Protein AF-A0A0W0UNZ3-F1 (afdb_monomer_lite)

pLDDT: mean 83.59, std 15.63, range [37.09, 97.94]

Sequence (157 aa):
MKTNEESTTSKSKGKTNWDRVKKMTNEEIEKAANSDPDAPLYSKEKLRSMGFKRVNPVQEVDVKFIRGRLKMTQEEFARSFGFKKRTLEGWEQHRREPTGAAKLFLKVIEINPRAVSQALEELHGSNDTLTNQIKKIDSLQKELELNASRSESQRKD

InterPro domains:
  IPR001387 Cro/C1-type, helix-turn-helix domain [PS50943] (63-116)
  IPR001387 Cro/C1-type, helix-turn-helix domain [cd00093] (63-113)
  IPR010982 Lambda repressor-like, DNA-binding domain superfamily [G3DSA:1.10.260.40] (62-126)
  IPR010982 Lambda repressor-like, DNA-binding domain superfamily [SSF47413] (63-106)

Radius of gyration: 33.01 Å; chains: 1; bounding box: 66×73×98 Å

Foldseek 3Di:
DDDDDDDDDDDDDPPDDVVVVVPDDPVNVVVVQCPDPVRHDDDPVVCVVVVNDDDPPPPQLQLVVLCVVVVDDLVRVCVQQVHDSVVSVCSNVVVDGDDPVRSVSSVVCSVPVPVNSVVVVVVVVVVVVVVVVVVVVVVVVVVVVVVVVVVVVVVVD

Structure (mmCIF, N/CA/C/O backbone):
data_AF-A0A0W0UNZ3-F1
#
_entry.id   AF-A0A0W0UNZ3-F1
#
loop_
_atom_site.group_PDB
_atom_site.id
_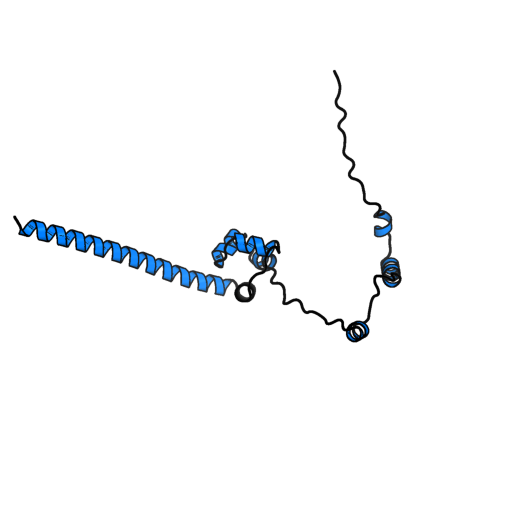atom_site.type_symbol
_atom_site.label_atom_id
_atom_site.label_alt_id
_atom_site.label_comp_id
_atom_site.label_asym_id
_atom_site.label_entity_id
_atom_site.label_seq_id
_atom_site.pdbx_PDB_ins_code
_atom_site.Cartn_x
_atom_site.Cartn_y
_atom_site.Cartn_z
_atom_site.occupancy
_atom_site.B_iso_or_equiv
_atom_site.auth_seq_id
_atom_site.auth_comp_id
_atom_site.auth_asym_id
_atom_site.auth_atom_id
_atom_site.pdbx_PDB_model_num
ATOM 1 N N . MET A 1 1 ? 5.956 59.228 -21.143 1.00 41.09 1 MET A N 1
ATOM 2 C CA . MET A 1 1 ? 5.336 57.912 -21.404 1.00 41.09 1 MET A CA 1
ATOM 3 C C . MET A 1 1 ? 6.415 56.983 -21.930 1.00 41.09 1 MET A C 1
ATOM 5 O O . MET A 1 1 ? 6.877 57.189 -23.040 1.00 41.09 1 MET A O 1
ATOM 9 N N . LYS A 1 2 ? 6.903 56.059 -21.097 1.00 37.09 2 LYS A N 1
ATOM 10 C CA . LYS A 1 2 ? 7.843 55.008 -21.506 1.00 37.09 2 LYS A CA 1
ATOM 11 C C . LYS A 1 2 ? 7.021 53.737 -21.695 1.00 37.09 2 LYS A C 1
ATOM 13 O O . LYS A 1 2 ? 6.362 53.308 -20.753 1.00 37.09 2 LYS A O 1
ATOM 18 N N . THR A 1 3 ? 6.994 53.210 -22.910 1.00 38.97 3 THR A N 1
ATOM 19 C CA . THR A 1 3 ? 6.370 51.929 -23.243 1.00 38.97 3 THR A CA 1
ATOM 20 C C . THR A 1 3 ? 7.325 50.806 -22.851 1.00 38.97 3 THR A C 1
ATOM 22 O O . THR A 1 3 ? 8.481 50.808 -23.267 1.00 38.97 3 THR A O 1
ATOM 25 N N . ASN A 1 4 ? 6.847 49.892 -22.004 1.00 37.56 4 ASN A N 1
ATOM 26 C CA . ASN A 1 4 ? 7.550 48.673 -21.614 1.00 37.56 4 ASN A CA 1
ATOM 27 C C . ASN A 1 4 ? 7.617 47.718 -22.811 1.00 37.56 4 ASN A C 1
ATOM 29 O O . ASN A 1 4 ? 6.578 47.281 -23.301 1.00 37.56 4 ASN A O 1
ATOM 33 N N . GLU A 1 5 ? 8.828 47.377 -23.242 1.00 44.16 5 GLU A N 1
ATOM 34 C CA . GLU A 1 5 ? 9.080 46.216 -24.092 1.00 44.16 5 GLU A CA 1
ATOM 35 C C . GLU A 1 5 ? 9.085 44.957 -23.216 1.00 44.16 5 GLU A C 1
ATOM 37 O O . GLU A 1 5 ? 9.874 44.823 -22.277 1.00 44.16 5 GLU A O 1
ATOM 42 N N . GLU A 1 6 ? 8.159 44.047 -23.505 1.00 42.97 6 GLU A N 1
ATOM 43 C CA . GLU A 1 6 ? 8.073 42.726 -22.896 1.00 42.97 6 GLU A CA 1
ATOM 44 C C . GLU A 1 6 ? 9.274 41.876 -23.329 1.00 42.97 6 GLU A C 1
ATOM 46 O O . GLU A 1 6 ? 9.425 41.485 -24.487 1.00 42.97 6 GLU A O 1
ATOM 51 N N . SER A 1 7 ? 10.144 41.569 -22.373 1.00 37.28 7 SER A N 1
ATOM 52 C CA . SER A 1 7 ? 11.261 40.653 -22.546 1.00 37.28 7 SER A CA 1
ATOM 53 C C . SER A 1 7 ? 10.760 39.206 -22.602 1.00 37.28 7 SER A C 1
ATOM 55 O O . SER A 1 7 ? 10.610 38.522 -21.589 1.00 37.28 7 SER A O 1
ATOM 57 N N . THR A 1 8 ? 10.521 38.689 -23.808 1.00 37.50 8 THR A N 1
ATOM 58 C CA . THR A 1 8 ? 10.286 37.254 -24.005 1.00 37.50 8 THR A CA 1
ATOM 59 C C . THR A 1 8 ? 11.589 36.488 -23.771 1.00 37.50 8 THR A C 1
ATOM 61 O O . THR A 1 8 ? 12.522 36.526 -24.577 1.00 37.50 8 THR A O 1
ATOM 64 N N . THR A 1 9 ? 11.665 35.779 -22.650 1.00 38.12 9 THR A N 1
ATOM 65 C CA . THR A 1 9 ? 12.778 34.902 -22.284 1.00 38.12 9 THR A CA 1
ATOM 66 C C . THR A 1 9 ? 12.826 33.679 -23.210 1.00 38.12 9 THR A C 1
ATOM 68 O O . THR A 1 9 ? 12.092 32.706 -23.040 1.00 38.12 9 THR A O 1
ATOM 71 N N . SER A 1 10 ? 13.703 33.698 -24.221 1.00 42.59 10 SER A N 1
ATOM 72 C CA . SER A 1 10 ? 13.956 32.508 -25.044 1.00 42.59 10 SER A CA 1
ATOM 73 C C . SER A 1 10 ? 14.801 31.497 -24.254 1.00 42.59 10 SER A C 1
ATOM 75 O O . SER A 1 10 ? 15.964 31.722 -23.919 1.00 42.59 10 SER A O 1
ATOM 77 N N . LYS A 1 11 ? 14.169 30.383 -23.881 1.00 49.88 11 LYS A N 1
ATOM 78 C CA . LYS A 1 11 ? 14.778 29.252 -23.172 1.00 49.88 11 LYS A CA 1
ATOM 79 C C . LYS A 1 11 ? 15.828 28.606 -24.083 1.00 49.88 11 LYS A C 1
ATOM 81 O O . LYS A 1 11 ? 15.496 28.170 -25.185 1.00 49.88 11 LYS A O 1
ATOM 86 N N . SER A 1 12 ? 17.086 28.552 -23.647 1.00 48.78 12 SER A N 1
ATOM 87 C CA . SER A 1 12 ? 18.192 27.993 -24.430 1.00 48.78 12 SER A CA 1
ATOM 88 C C . SER A 1 12 ? 17.911 26.536 -24.823 1.00 48.78 12 SER A C 1
ATOM 90 O O . SER A 1 12 ? 17.807 25.641 -23.984 1.00 48.78 12 SER A O 1
ATOM 92 N N . LYS A 1 13 ? 17.771 26.276 -26.129 1.00 56.78 13 LYS A N 1
ATOM 93 C CA . LYS A 1 13 ? 17.819 24.912 -26.667 1.00 56.78 13 LYS A CA 1
ATOM 94 C C . LYS A 1 13 ? 19.226 24.375 -26.399 1.00 56.78 13 LYS A C 1
ATOM 96 O O . LYS A 1 13 ? 20.207 24.991 -26.810 1.00 56.78 13 LYS A O 1
ATOM 101 N N . GLY A 1 14 ? 19.330 23.251 -25.689 1.00 67.31 14 GLY A N 1
ATOM 102 C CA . GLY A 1 14 ? 20.597 22.532 -25.545 1.00 67.31 14 GLY A CA 1
ATOM 103 C C . GLY A 1 14 ? 21.229 22.265 -26.916 1.00 67.31 14 GLY A C 1
ATOM 104 O O . GLY A 1 14 ? 20.521 22.201 -27.919 1.00 67.31 14 GLY A O 1
ATOM 105 N N . LYS A 1 15 ? 22.556 22.100 -26.958 1.00 71.88 15 LYS A N 1
ATOM 106 C CA . LYS A 1 15 ? 23.391 21.958 -28.174 1.00 71.88 15 LYS A CA 1
ATOM 107 C C . LYS A 1 15 ? 23.016 20.780 -29.104 1.00 71.88 15 LYS A C 1
ATOM 109 O O . LYS A 1 15 ? 23.700 20.539 -30.094 1.00 71.88 15 LYS A O 1
ATOM 114 N N . THR A 1 16 ? 21.958 20.035 -28.799 1.00 77.00 16 THR A N 1
ATOM 115 C CA . THR A 1 16 ? 21.516 18.848 -29.531 1.00 77.00 16 THR A CA 1
ATOM 116 C C . THR A 1 16 ? 20.583 19.227 -30.679 1.00 77.00 16 THR A C 1
ATOM 118 O O . THR A 1 16 ? 19.503 19.784 -30.474 1.00 77.00 16 THR A O 1
ATOM 121 N N . ASN A 1 17 ? 20.980 18.883 -31.904 1.00 83.06 17 ASN A N 1
ATOM 122 C CA . ASN A 1 17 ? 20.165 19.082 -33.099 1.00 83.06 17 ASN A CA 1
ATOM 123 C C . ASN A 1 17 ? 19.091 17.983 -33.221 1.00 83.06 17 ASN A C 1
ATOM 125 O O . ASN A 1 17 ? 19.343 16.904 -33.758 1.00 83.06 17 ASN A O 1
ATOM 129 N N . TRP A 1 18 ? 17.886 18.269 -32.723 1.00 80.00 18 TRP A N 1
ATOM 130 C CA . TRP A 1 18 ? 16.759 17.328 -32.700 1.00 80.00 18 TRP A CA 1
ATOM 131 C C . TRP A 1 18 ? 16.161 17.011 -34.079 1.00 80.00 18 TRP A C 1
ATOM 133 O O . TRP A 1 18 ? 15.633 15.916 -34.265 1.00 80.00 18 TRP A O 1
ATOM 143 N N . ASP A 1 19 ? 16.259 17.918 -35.053 1.00 82.06 19 ASP A N 1
ATOM 144 C CA . ASP A 1 19 ? 15.718 17.694 -36.403 1.00 82.06 19 ASP A CA 1
ATOM 145 C C . ASP A 1 19 ? 16.552 16.680 -37.190 1.00 82.06 19 ASP A C 1
ATOM 147 O O . ASP A 1 19 ? 16.013 15.918 -37.991 1.00 82.06 19 ASP A O 1
ATOM 151 N N . ARG A 1 20 ? 17.864 16.621 -36.921 1.00 80.94 20 ARG A N 1
ATOM 152 C CA . ARG A 1 20 ? 18.747 15.568 -37.439 1.00 80.94 20 ARG A CA 1
ATOM 153 C C . ARG A 1 20 ? 18.380 14.202 -36.863 1.00 80.94 20 ARG A C 1
ATOM 155 O O . ARG A 1 20 ? 18.266 13.245 -37.616 1.00 80.94 20 ARG A O 1
ATOM 162 N N . VAL A 1 21 ? 18.177 14.119 -35.547 1.00 76.06 21 VAL A N 1
ATOM 163 C CA . VAL A 1 21 ? 17.852 12.857 -34.858 1.00 76.06 21 VAL A CA 1
ATOM 164 C C . VAL A 1 21 ? 16.527 12.281 -35.360 1.00 76.06 21 VAL A C 1
ATOM 166 O O . VAL A 1 21 ? 16.447 11.092 -35.637 1.00 76.06 21 VAL A O 1
ATOM 169 N N . LYS A 1 22 ? 15.505 13.122 -35.561 1.00 80.81 22 LYS A N 1
ATOM 170 C CA . LYS A 1 22 ? 14.191 12.685 -36.070 1.00 80.81 22 LYS A CA 1
ATOM 171 C C . LYS A 1 22 ? 14.204 12.162 -37.509 1.00 80.81 22 LYS A C 1
ATOM 173 O O . LYS A 1 22 ? 13.260 11.488 -37.901 1.00 80.81 22 LYS A O 1
ATOM 178 N N . LYS A 1 23 ? 15.223 12.510 -38.299 1.00 86.81 23 LYS A N 1
ATOM 179 C CA . LYS A 1 23 ? 15.390 12.052 -39.687 1.00 86.81 23 LYS A CA 1
ATOM 180 C C . LYS A 1 23 ? 16.274 10.808 -39.805 1.00 86.81 23 LYS A C 1
ATOM 182 O O . LYS A 1 23 ? 16.355 10.252 -40.894 1.00 86.81 23 LYS A O 1
ATOM 187 N N . MET A 1 24 ? 16.944 10.409 -38.723 1.00 81.12 24 MET A N 1
ATOM 188 C CA . MET A 1 24 ? 17.844 9.260 -38.711 1.00 81.12 24 MET A CA 1
ATOM 189 C C . MET A 1 24 ? 17.043 7.962 -38.844 1.00 81.12 24 MET A C 1
ATOM 191 O O . MET A 1 24 ? 16.009 7.795 -38.194 1.00 81.12 24 MET A O 1
ATOM 195 N N . THR A 1 25 ? 17.513 7.054 -39.696 1.00 89.12 25 THR A N 1
ATOM 196 C CA . THR A 1 25 ? 16.876 5.741 -39.874 1.00 89.12 25 THR A CA 1
ATOM 197 C C . THR A 1 25 ? 17.243 4.797 -38.725 1.00 89.12 25 THR A C 1
ATOM 199 O O . THR A 1 25 ? 18.263 4.981 -38.061 1.00 89.12 25 THR A O 1
ATOM 202 N N . ASN A 1 26 ? 16.437 3.754 -38.489 1.00 81.56 26 ASN A N 1
ATOM 203 C CA . ASN A 1 26 ? 16.745 2.749 -37.461 1.00 81.56 26 ASN A CA 1
ATOM 204 C C . ASN A 1 26 ? 18.110 2.077 -37.698 1.00 81.56 26 ASN A C 1
ATOM 206 O O . ASN A 1 26 ? 18.834 1.820 -36.742 1.00 81.56 26 ASN A O 1
ATOM 210 N N . GLU A 1 27 ? 18.496 1.869 -38.959 1.00 84.31 27 GLU A N 1
ATOM 211 C CA . GLU A 1 27 ? 19.799 1.298 -39.324 1.00 84.31 27 GLU A CA 1
ATOM 212 C C . GLU A 1 27 ? 20.969 2.219 -38.943 1.00 84.31 27 GLU A C 1
ATOM 214 O O . GLU A 1 27 ? 21.992 1.765 -38.428 1.00 84.31 27 GLU A O 1
ATOM 219 N N . GLU A 1 28 ? 20.828 3.530 -39.156 1.00 83.19 28 GLU A N 1
ATOM 220 C CA . GLU A 1 28 ? 21.841 4.514 -38.757 1.00 83.19 28 GLU A CA 1
ATOM 221 C C . GLU A 1 28 ? 21.972 4.611 -37.232 1.00 83.19 28 GLU A C 1
ATOM 223 O O . GLU A 1 28 ? 23.088 4.743 -36.722 1.00 83.19 28 GLU A O 1
ATOM 228 N N . ILE A 1 29 ? 20.854 4.497 -36.509 1.00 79.50 29 ILE A N 1
ATOM 229 C CA . ILE A 1 29 ? 20.834 4.447 -35.041 1.00 79.50 29 ILE A CA 1
ATOM 230 C C . ILE A 1 29 ? 21.574 3.200 -34.544 1.00 79.50 29 ILE A C 1
ATOM 232 O O . ILE A 1 29 ? 22.433 3.306 -33.668 1.00 79.50 29 ILE A O 1
ATOM 236 N N . GLU A 1 30 ? 21.283 2.028 -35.115 1.00 78.06 30 GLU A N 1
ATOM 237 C CA . GLU A 1 30 ? 21.934 0.771 -34.734 1.00 78.06 30 GLU A CA 1
ATOM 238 C C . GLU A 1 30 ? 23.432 0.791 -35.021 1.00 78.06 30 GLU A C 1
ATOM 240 O O . GLU A 1 30 ? 24.237 0.371 -34.187 1.00 78.06 30 GLU A O 1
ATOM 245 N N . LYS A 1 31 ? 23.833 1.320 -36.180 1.00 83.25 31 LYS A N 1
ATOM 246 C CA . LYS A 1 31 ? 25.248 1.461 -36.518 1.00 83.25 31 LYS A CA 1
ATOM 247 C C . LYS A 1 31 ? 25.956 2.381 -35.529 1.00 83.25 31 LYS A C 1
ATOM 249 O O . LYS A 1 31 ? 27.013 2.002 -35.036 1.00 83.25 31 LYS A O 1
ATOM 254 N N . ALA A 1 32 ? 25.364 3.535 -35.213 1.00 81.00 32 ALA A N 1
ATOM 255 C CA . ALA A 1 32 ? 25.922 4.487 -34.258 1.00 81.00 32 ALA A CA 1
ATOM 256 C C . ALA A 1 32 ? 26.094 3.864 -32.863 1.00 81.00 32 ALA A C 1
ATOM 258 O O . ALA A 1 32 ? 27.175 3.978 -32.288 1.00 81.00 32 ALA A O 1
ATOM 259 N N . ALA A 1 33 ? 25.079 3.147 -32.369 1.00 78.88 33 ALA A N 1
ATOM 260 C CA . ALA A 1 33 ? 25.125 2.453 -31.082 1.00 78.88 33 ALA A CA 1
ATOM 261 C C . ALA A 1 33 ? 26.209 1.362 -31.036 1.00 78.88 33 ALA A C 1
ATOM 263 O O . ALA A 1 33 ? 26.932 1.255 -30.053 1.00 78.88 33 ALA A O 1
ATOM 264 N N . ASN A 1 34 ? 26.365 0.584 -32.112 1.00 80.12 34 ASN A N 1
ATOM 265 C CA . ASN A 1 34 ? 27.388 -0.465 -32.189 1.00 80.12 34 ASN A CA 1
ATOM 266 C C . ASN A 1 34 ? 28.818 0.082 -32.306 1.00 80.12 34 ASN A C 1
ATOM 268 O O . ASN A 1 34 ? 29.770 -0.610 -31.952 1.00 80.12 34 ASN A O 1
ATOM 272 N N . SER A 1 35 ? 28.978 1.296 -32.836 1.00 81.19 35 SER A N 1
ATOM 273 C CA . SER A 1 35 ? 30.283 1.945 -32.988 1.00 81.19 35 SER A CA 1
ATOM 274 C C . SER A 1 35 ? 30.727 2.769 -31.775 1.00 81.19 35 SER A C 1
ATOM 276 O O . SER A 1 35 ? 31.847 3.276 -31.797 1.00 81.19 35 SER A O 1
ATOM 278 N N . ASP A 1 36 ? 29.888 2.917 -30.743 1.00 81.00 36 ASP A N 1
ATOM 279 C CA . ASP A 1 36 ? 30.235 3.638 -29.513 1.00 81.00 36 ASP A CA 1
ATOM 280 C C . ASP A 1 36 ? 31.201 2.799 -28.641 1.00 81.00 36 ASP A C 1
ATOM 282 O O . ASP A 1 36 ? 30.791 1.766 -28.100 1.00 81.00 36 ASP A O 1
ATOM 286 N N . PRO A 1 37 ? 32.481 3.205 -28.485 1.00 80.44 37 PRO A N 1
ATOM 287 C CA . PRO A 1 37 ? 33.464 2.440 -27.719 1.00 80.44 37 PRO A CA 1
ATOM 288 C C . PRO A 1 37 ? 33.153 2.388 -26.217 1.00 80.44 37 PRO A C 1
ATOM 290 O O . PRO A 1 37 ? 33.551 1.428 -25.556 1.00 80.44 37 PRO A O 1
ATOM 293 N N . ASP A 1 38 ? 32.454 3.398 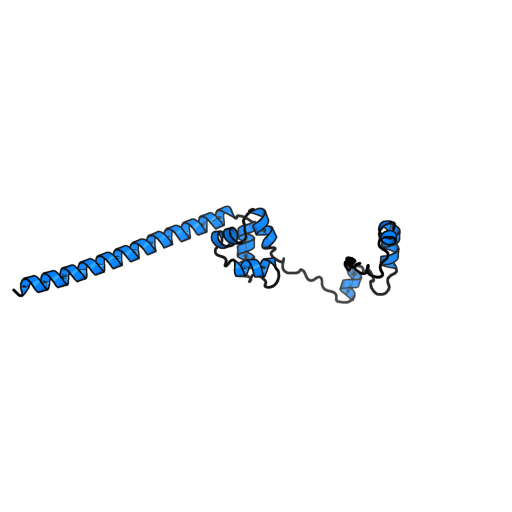-25.686 1.00 81.50 38 ASP A N 1
ATOM 294 C CA . ASP A 1 38 ? 32.116 3.512 -24.261 1.00 81.50 38 ASP A CA 1
ATOM 295 C C . ASP A 1 38 ? 30.784 2.815 -23.913 1.00 81.50 38 ASP A C 1
ATOM 297 O O . ASP A 1 38 ? 30.485 2.610 -22.733 1.00 81.50 38 ASP A O 1
ATOM 301 N N . ALA A 1 39 ? 30.001 2.383 -24.914 1.00 76.38 39 ALA A N 1
ATOM 302 C CA . ALA A 1 39 ? 28.724 1.677 -24.737 1.00 76.38 39 ALA A CA 1
ATOM 303 C C . ALA A 1 39 ? 28.642 0.317 -25.481 1.00 76.38 39 ALA A C 1
ATOM 305 O O . ALA A 1 39 ? 27.691 0.067 -26.227 1.00 76.38 39 ALA A O 1
ATOM 306 N N . PRO A 1 40 ? 29.592 -0.612 -25.268 1.00 78.81 40 PRO A N 1
ATOM 307 C CA . PRO A 1 40 ? 29.621 -1.892 -25.974 1.00 78.81 40 PRO A CA 1
ATOM 308 C C . PRO A 1 40 ? 28.415 -2.792 -25.647 1.00 78.81 40 PRO A C 1
ATOM 310 O O . PRO A 1 40 ? 28.118 -3.085 -24.484 1.00 78.81 40 PRO A O 1
ATOM 313 N N . LEU A 1 41 ? 27.758 -3.320 -26.687 1.00 75.38 41 LEU A N 1
ATOM 314 C CA . LEU A 1 41 ? 26.700 -4.327 -26.557 1.00 75.38 41 LEU A CA 1
ATOM 315 C C . LEU A 1 41 ? 27.305 -5.729 -26.390 1.00 75.38 41 LEU A C 1
ATOM 317 O O . LEU A 1 41 ? 27.712 -6.380 -27.352 1.00 75.38 41 LEU A O 1
ATOM 321 N N . TYR A 1 42 ? 27.361 -6.224 -25.154 1.00 84.38 42 TYR A N 1
ATOM 322 C CA . TYR A 1 42 ? 27.901 -7.554 -24.862 1.00 84.38 42 TYR A CA 1
ATOM 323 C C . TYR A 1 42 ? 26.851 -8.666 -24.934 1.00 84.38 42 TYR A C 1
ATOM 325 O O . TYR A 1 42 ? 25.724 -8.530 -24.455 1.00 84.38 42 TYR A O 1
ATOM 333 N N . SER A 1 43 ? 27.262 -9.832 -25.447 1.00 84.38 43 SER A N 1
ATOM 334 C CA . SER A 1 43 ? 26.448 -11.046 -25.383 1.00 84.38 43 SER A CA 1
ATOM 335 C C . SER A 1 43 ? 26.241 -11.504 -23.934 1.00 84.38 43 SER A C 1
ATOM 337 O O . SER A 1 43 ? 27.047 -11.237 -23.036 1.00 84.38 43 SER A O 1
ATOM 339 N N . LYS A 1 44 ? 25.167 -12.266 -23.697 1.00 79.69 44 LYS A N 1
ATOM 340 C CA . LYS A 1 44 ? 24.850 -12.815 -22.368 1.00 79.69 44 LYS A CA 1
ATOM 341 C C . LYS A 1 44 ? 25.990 -13.673 -21.803 1.00 79.69 44 LYS A C 1
ATOM 343 O O . LYS A 1 44 ? 26.227 -13.658 -20.599 1.00 79.69 44 LYS A O 1
ATOM 348 N N . GLU A 1 45 ? 26.690 -14.412 -22.657 1.00 86.19 45 GLU A N 1
ATOM 349 C CA . GLU A 1 45 ? 27.846 -15.236 -22.285 1.00 86.19 45 GLU A CA 1
ATOM 350 C C . GLU A 1 45 ? 29.041 -14.376 -21.879 1.00 86.19 45 GLU A C 1
ATOM 352 O O . GLU A 1 45 ? 29.654 -14.627 -20.839 1.00 86.19 45 GLU A O 1
ATOM 357 N N . LYS A 1 46 ? 29.318 -13.308 -22.639 1.00 87.75 46 LYS A N 1
ATOM 358 C CA . LYS A 1 46 ? 30.403 -12.376 -22.333 1.00 87.75 46 LYS A CA 1
ATOM 359 C C . LYS A 1 46 ? 30.163 -11.668 -21.001 1.00 87.75 46 LYS A C 1
ATOM 361 O O . LYS A 1 46 ? 31.059 -11.656 -20.161 1.00 87.75 46 LYS A O 1
ATOM 366 N N . LEU A 1 47 ? 28.941 -11.192 -20.757 1.00 88.06 47 LEU A N 1
ATOM 367 C CA . LEU A 1 47 ? 28.546 -10.605 -19.473 1.00 88.06 47 LEU A CA 1
ATOM 368 C C . LEU A 1 47 ? 28.804 -11.565 -18.300 1.00 88.06 47 LEU A C 1
ATOM 370 O O . LEU A 1 47 ? 29.387 -11.164 -17.296 1.00 88.06 47 LEU A O 1
ATOM 374 N N . ARG A 1 48 ? 28.449 -12.850 -18.446 1.00 84.19 48 ARG A N 1
ATOM 375 C CA . ARG A 1 48 ? 28.717 -13.867 -17.413 1.00 84.19 48 ARG A CA 1
ATOM 376 C C . ARG A 1 48 ? 30.214 -14.075 -17.179 1.00 84.19 48 ARG A C 1
ATOM 378 O O . ARG A 1 48 ? 30.620 -14.169 -16.026 1.00 84.19 48 ARG A O 1
ATOM 385 N N . SER A 1 49 ? 31.025 -14.119 -18.240 1.00 88.06 49 SER A N 1
ATOM 386 C CA . SER A 1 49 ? 32.488 -14.274 -18.133 1.00 88.06 49 SER A CA 1
ATOM 387 C C . SER A 1 49 ? 33.178 -13.088 -17.451 1.00 88.06 49 SER A C 1
ATOM 389 O O . SER A 1 49 ? 34.164 -13.273 -16.750 1.00 88.06 49 SER A O 1
ATOM 391 N N . MET A 1 50 ? 32.625 -11.883 -17.602 1.00 89.56 50 MET A N 1
ATOM 392 C CA . MET A 1 50 ? 33.092 -10.663 -16.937 1.00 89.56 50 MET A CA 1
ATOM 393 C C . MET A 1 50 ? 32.598 -10.543 -15.482 1.00 89.56 50 MET A C 1
ATOM 395 O O . MET A 1 50 ? 32.844 -9.534 -14.830 1.00 89.56 50 MET A O 1
ATOM 399 N N . GLY A 1 51 ? 31.875 -11.543 -14.966 1.00 87.31 51 GLY A N 1
ATOM 400 C CA . GLY A 1 51 ? 31.349 -11.538 -13.599 1.00 87.31 51 GLY A CA 1
ATOM 401 C C . GLY A 1 51 ? 30.071 -10.716 -13.409 1.00 87.31 51 GLY A C 1
ATOM 402 O O . GLY A 1 51 ? 29.596 -10.590 -12.280 1.00 87.31 51 GLY A O 1
ATOM 403 N N . PHE A 1 52 ? 29.458 -10.198 -14.481 1.00 84.31 52 PHE A N 1
ATOM 404 C CA . PHE A 1 52 ? 28.154 -9.546 -14.372 1.00 84.31 52 PHE A CA 1
ATOM 405 C C . PHE A 1 52 ? 27.078 -10.585 -14.054 1.00 84.31 52 PHE A C 1
ATOM 407 O O . PHE A 1 52 ? 26.801 -11.512 -14.823 1.00 84.31 52 PHE A O 1
ATOM 414 N N . LYS A 1 53 ? 26.421 -10.406 -12.910 1.00 78.81 53 LYS A N 1
ATOM 415 C CA . LYS A 1 53 ? 25.274 -11.209 -12.493 1.00 78.81 53 LYS A CA 1
ATOM 416 C C . LYS A 1 53 ? 23.992 -10.469 -12.852 1.00 78.81 53 LYS A C 1
ATOM 4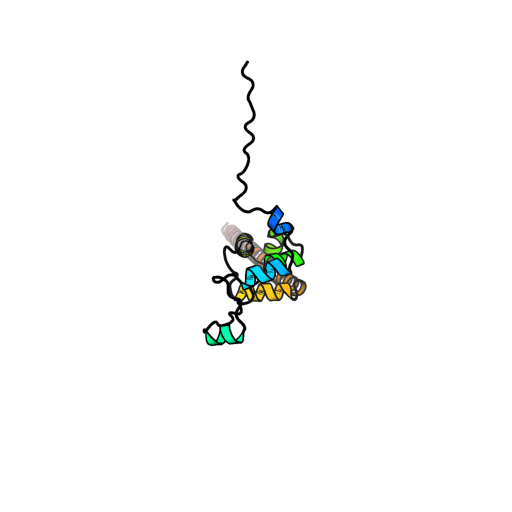18 O O . LYS A 1 53 ? 23.846 -9.292 -12.538 1.00 78.81 53 LYS A O 1
ATOM 423 N N . ARG A 1 54 ? 23.029 -11.169 -13.464 1.00 72.12 54 ARG A N 1
ATOM 424 C CA . ARG A 1 54 ? 21.663 -10.641 -13.572 1.00 72.12 54 ARG A CA 1
ATOM 425 C C . ARG A 1 54 ? 21.112 -10.462 -12.162 1.00 72.12 54 ARG A C 1
ATOM 427 O O . ARG A 1 54 ? 20.871 -11.445 -11.462 1.00 72.12 54 ARG A O 1
ATOM 434 N N . VAL A 1 55 ? 20.928 -9.214 -11.757 1.00 68.94 55 VAL A N 1
ATOM 435 C CA . VAL A 1 55 ? 20.133 -8.882 -10.583 1.00 68.94 55 VAL A CA 1
ATOM 436 C C . VAL A 1 55 ? 18.686 -8.955 -11.048 1.00 68.94 55 VAL A C 1
ATOM 438 O O . VAL A 1 55 ? 18.292 -8.209 -11.938 1.00 68.94 55 VAL A O 1
ATOM 441 N N . ASN A 1 56 ? 17.910 -9.895 -10.510 1.00 57.34 56 ASN A N 1
ATOM 442 C CA . ASN A 1 56 ? 16.461 -9.743 -10.542 1.00 57.34 56 ASN A CA 1
ATOM 443 C C . ASN A 1 56 ? 16.156 -8.725 -9.445 1.00 57.34 56 ASN A C 1
ATOM 445 O O . ASN A 1 56 ? 16.277 -9.104 -8.274 1.00 57.34 56 ASN A O 1
ATOM 449 N N . PRO A 1 57 ? 15.828 -7.457 -9.762 1.00 57.59 57 PRO A N 1
ATOM 450 C CA . PRO A 1 57 ? 15.282 -6.587 -8.738 1.00 57.59 57 PRO A CA 1
ATOM 451 C C . PRO A 1 57 ? 14.076 -7.326 -8.158 1.00 57.59 57 PRO A C 1
ATOM 453 O O . PRO A 1 57 ? 13.239 -7.850 -8.900 1.00 57.59 57 PRO A O 1
ATOM 456 N N . VAL A 1 58 ? 14.047 -7.482 -6.833 1.00 55.78 58 VAL A N 1
ATOM 457 C CA . VAL A 1 58 ? 12.861 -7.980 -6.131 1.00 55.78 58 VAL A CA 1
ATOM 458 C C . VAL A 1 58 ? 11.709 -7.146 -6.662 1.00 55.78 58 VAL A C 1
ATOM 460 O O . VAL A 1 58 ? 11.762 -5.939 -6.466 1.00 55.78 58 VAL A O 1
ATOM 463 N N . GLN A 1 59 ? 10.761 -7.772 -7.375 1.00 59.62 59 GLN A N 1
ATOM 464 C CA . GLN A 1 59 ? 9.680 -7.084 -8.093 1.00 59.62 59 GLN A CA 1
ATOM 465 C C . GLN A 1 59 ? 9.212 -5.873 -7.290 1.00 59.62 59 GLN A C 1
ATOM 467 O O . GLN A 1 59 ? 8.606 -6.034 -6.224 1.00 59.62 59 GLN A O 1
ATOM 472 N N . GLU A 1 60 ? 9.574 -4.684 -7.765 1.00 73.88 60 GLU A N 1
ATOM 473 C CA . GLU A 1 60 ? 9.150 -3.444 -7.144 1.00 73.88 60 GLU A CA 1
ATOM 474 C C . GLU A 1 60 ? 7.626 -3.428 -7.225 1.00 73.88 60 GLU A C 1
ATOM 476 O O . GLU A 1 60 ? 7.037 -3.574 -8.296 1.00 73.88 60 GLU A O 1
ATOM 481 N N . VAL A 1 61 ? 6.978 -3.386 -6.063 1.00 85.69 61 VAL A N 1
ATOM 482 C CA . VAL A 1 61 ? 5.521 -3.348 -6.003 1.00 85.69 61 VAL A CA 1
ATOM 483 C C . VAL A 1 61 ? 5.105 -1.940 -6.402 1.00 85.69 61 VAL A C 1
ATOM 485 O O . VAL A 1 61 ? 5.275 -1.007 -5.616 1.00 85.69 61 VAL A O 1
ATOM 488 N N . ASP A 1 62 ? 4.567 -1.789 -7.611 1.00 92.12 62 ASP A N 1
ATOM 489 C CA . ASP A 1 62 ? 4.039 -0.510 -8.080 1.00 92.12 62 ASP A CA 1
ATOM 490 C C . ASP A 1 62 ? 2.685 -0.232 -7.414 1.00 92.12 62 ASP A C 1
ATOM 492 O O . ASP A 1 62 ? 1.609 -0.628 -7.872 1.00 92.12 62 ASP A O 1
ATOM 496 N N . VAL A 1 63 ? 2.752 0.472 -6.286 1.00 95.38 63 VAL A N 1
ATOM 497 C CA . VAL A 1 63 ? 1.580 0.837 -5.486 1.00 95.38 63 VAL A CA 1
ATOM 498 C C . VAL A 1 63 ? 0.613 1.721 -6.275 1.00 95.38 63 VAL A C 1
ATOM 500 O O . VAL A 1 63 ? -0.605 1.568 -6.158 1.00 95.38 63 VAL A O 1
ATOM 503 N N . LYS A 1 64 ? 1.143 2.618 -7.117 1.00 96.19 64 LYS A N 1
ATOM 504 C CA . LYS A 1 64 ? 0.334 3.545 -7.912 1.00 96.19 64 LYS A CA 1
ATOM 505 C C . LYS A 1 64 ? -0.443 2.791 -8.983 1.00 96.19 64 LYS A C 1
ATOM 507 O O . LYS A 1 64 ? -1.614 3.099 -9.210 1.00 96.19 64 LYS A O 1
ATOM 512 N N . PHE A 1 65 ? 0.182 1.796 -9.606 1.00 95.88 65 PHE A N 1
ATOM 513 C CA . PHE A 1 65 ? -0.468 0.906 -10.559 1.00 95.88 65 PHE A CA 1
ATOM 514 C C . PHE A 1 65 ? -1.580 0.085 -9.902 1.00 95.88 65 PHE A C 1
ATOM 516 O O . PHE A 1 65 ? -2.712 0.110 -10.390 1.00 95.88 65 PHE A O 1
ATOM 523 N N . ILE A 1 66 ? -1.301 -0.570 -8.767 1.00 96.19 66 ILE A N 1
ATOM 524 C CA . ILE A 1 66 ? -2.300 -1.366 -8.030 1.00 96.19 66 ILE A CA 1
ATOM 525 C C . ILE A 1 66 ? -3.515 -0.500 -7.683 1.00 96.19 66 ILE A C 1
ATOM 527 O O . ILE A 1 66 ? -4.648 -0.857 -8.010 1.00 96.19 66 ILE A O 1
ATOM 531 N N . ARG A 1 67 ? -3.292 0.684 -7.100 1.00 97.44 67 ARG A N 1
ATOM 532 C CA . ARG A 1 67 ? -4.372 1.629 -6.786 1.00 97.44 67 ARG A CA 1
ATOM 533 C C . ARG A 1 67 ? -5.123 2.089 -8.038 1.00 97.44 67 ARG A C 1
ATOM 535 O O . ARG A 1 67 ? -6.351 2.168 -8.026 1.00 97.44 67 ARG A O 1
ATOM 542 N N . GLY A 1 68 ? -4.398 2.389 -9.116 1.00 96.94 68 GLY A N 1
ATOM 543 C CA . GLY A 1 68 ? -4.967 2.823 -10.391 1.00 96.94 68 GLY A CA 1
ATOM 544 C C . GLY A 1 68 ? -5.928 1.797 -10.992 1.00 96.94 68 GLY A C 1
ATOM 545 O O . GLY A 1 68 ? -6.997 2.174 -11.473 1.00 96.94 68 GLY A O 1
ATOM 546 N N . ARG A 1 69 ? -5.615 0.498 -10.886 1.00 96.56 69 ARG A N 1
ATOM 547 C CA . ARG A 1 69 ? -6.507 -0.590 -11.330 1.00 96.56 69 ARG A CA 1
ATOM 548 C C . ARG A 1 69 ? -7.837 -0.615 -10.582 1.00 96.56 69 ARG A C 1
ATOM 550 O O . ARG A 1 69 ? -8.855 -0.962 -11.175 1.00 96.56 69 ARG A O 1
ATOM 557 N N . LEU A 1 70 ? -7.833 -0.224 -9.309 1.00 96.19 70 LEU A N 1
ATOM 558 C CA . LEU A 1 70 ? -9.038 -0.139 -8.480 1.00 96.19 70 LEU A CA 1
ATOM 559 C C . LEU A 1 70 ? -9.810 1.173 -8.666 1.00 96.19 70 LEU A C 1
ATOM 561 O O . LEU A 1 70 ? -10.884 1.321 -8.093 1.00 96.19 70 LEU A O 1
ATOM 565 N N . LYS A 1 71 ? -9.288 2.117 -9.465 1.00 97.25 71 LYS A N 1
ATOM 566 C CA . LYS A 1 71 ? -9.877 3.448 -9.702 1.00 97.25 71 LYS A CA 1
ATOM 567 C C . LYS A 1 71 ? -10.135 4.238 -8.413 1.00 97.25 71 LYS A C 1
ATOM 569 O O . LYS A 1 71 ? -11.075 5.021 -8.342 1.00 97.25 71 LYS A O 1
ATOM 574 N N . MET A 1 72 ? -9.280 4.046 -7.413 1.00 97.06 72 MET A N 1
ATOM 575 C CA . MET A 1 72 ? -9.375 4.732 -6.126 1.00 97.06 72 MET A CA 1
ATOM 576 C C . MET A 1 72 ? -8.437 5.937 -6.069 1.00 97.06 72 MET A C 1
ATOM 578 O O . MET A 1 72 ? -7.300 5.909 -6.562 1.00 97.06 72 MET A O 1
ATOM 582 N N . THR A 1 73 ? -8.879 6.992 -5.393 1.00 97.94 73 THR A N 1
ATOM 583 C CA . THR A 1 73 ? -7.995 8.059 -4.916 1.00 97.94 73 THR A CA 1
ATOM 584 C C . THR A 1 73 ? -7.014 7.518 -3.867 1.00 97.94 73 THR A C 1
ATOM 586 O O . THR A 1 73 ? -7.202 6.437 -3.304 1.00 97.94 73 THR A O 1
ATOM 589 N N . GLN A 1 74 ? -5.937 8.260 -3.584 1.00 97.44 74 GLN A N 1
ATOM 590 C CA . GLN A 1 74 ? -4.988 7.873 -2.528 1.00 97.44 74 GLN A CA 1
ATOM 591 C C . GLN A 1 74 ? -5.663 7.772 -1.152 1.00 97.44 74 GLN A C 1
ATOM 593 O O . GLN A 1 74 ? -5.320 6.887 -0.377 1.00 97.44 74 GLN A O 1
ATOM 598 N N . GLU A 1 75 ? -6.621 8.657 -0.862 1.00 97.25 75 GLU A N 1
ATOM 599 C CA . GLU A 1 75 ? -7.373 8.685 0.399 1.00 97.25 75 GLU A CA 1
ATOM 600 C C . GLU A 1 75 ? -8.256 7.440 0.552 1.00 97.25 75 GLU A C 1
ATOM 602 O O . GLU A 1 75 ? -8.229 6.773 1.584 1.00 97.25 75 GLU A O 1
ATOM 607 N N . GLU A 1 76 ? -9.002 7.094 -0.499 1.00 96.50 76 GLU A N 1
ATOM 608 C CA . GLU A 1 76 ? -9.877 5.921 -0.507 1.00 96.50 76 GLU A CA 1
ATOM 609 C C . GLU A 1 76 ? -9.071 4.637 -0.364 1.00 96.50 76 GLU A C 1
ATOM 611 O O . GLU A 1 76 ? -9.377 3.827 0.502 1.00 96.50 76 GLU A O 1
ATOM 616 N N . PHE A 1 77 ? -7.993 4.487 -1.138 1.00 97.31 77 PHE A N 1
ATOM 617 C CA . PHE A 1 77 ? -7.128 3.314 -1.047 1.00 97.31 77 PHE A CA 1
ATOM 618 C C . PHE A 1 77 ? -6.485 3.189 0.341 1.00 97.31 77 PHE A C 1
ATOM 620 O O . PHE A 1 77 ? -6.408 2.094 0.897 1.00 97.31 77 PHE A O 1
ATOM 627 N N . ALA A 1 78 ? -6.061 4.313 0.928 1.00 96.25 78 ALA A N 1
ATOM 628 C CA . ALA A 1 78 ? -5.533 4.347 2.287 1.00 96.25 78 ALA A CA 1
ATOM 629 C C . ALA A 1 78 ? -6.554 3.811 3.294 1.00 96.25 78 ALA A C 1
ATOM 631 O O . ALA A 1 78 ? -6.251 2.901 4.064 1.00 96.25 78 ALA A O 1
ATOM 632 N N . ARG A 1 79 ? -7.775 4.349 3.251 1.00 93.69 79 ARG A N 1
ATOM 633 C CA . ARG A 1 79 ? -8.850 3.998 4.177 1.00 93.69 79 ARG A CA 1
ATOM 634 C C . ARG A 1 79 ? -9.325 2.559 3.992 1.00 93.69 79 ARG A C 1
ATOM 636 O O . ARG A 1 79 ? -9.466 1.848 4.979 1.00 93.69 79 ARG A O 1
ATOM 643 N N . SER A 1 80 ? -9.540 2.124 2.752 1.00 93.31 80 SER A N 1
ATOM 644 C CA . SER A 1 80 ? -10.071 0.794 2.438 1.00 93.31 80 SER A CA 1
ATOM 645 C C . SER A 1 80 ? -9.136 -0.343 2.844 1.00 93.31 80 SER A C 1
ATOM 647 O O . SER A 1 80 ? -9.619 -1.419 3.173 1.00 93.31 80 SER A O 1
ATOM 649 N N . PHE A 1 81 ? -7.818 -0.117 2.837 1.00 95.12 81 PHE A N 1
ATOM 650 C CA . PHE A 1 81 ? -6.824 -1.158 3.124 1.00 95.12 81 PHE A CA 1
ATOM 651 C C . PHE A 1 81 ? -5.988 -0.891 4.385 1.00 95.12 81 PHE A C 1
ATOM 653 O O . PHE A 1 81 ? -5.008 -1.586 4.634 1.00 95.12 81 PHE A O 1
ATOM 660 N N . GLY A 1 82 ? -6.352 0.107 5.194 1.00 92.44 82 GLY A N 1
ATOM 661 C CA . GLY A 1 82 ? -5.691 0.371 6.477 1.00 92.44 82 GLY A CA 1
ATOM 662 C C . GLY A 1 82 ? -4.275 0.953 6.366 1.00 92.44 82 GLY A C 1
ATOM 663 O O . GLY A 1 82 ? -3.452 0.769 7.263 1.00 92.44 82 GLY A O 1
ATOM 664 N N . PHE A 1 83 ? -3.963 1.674 5.287 1.00 95.25 83 PHE A N 1
ATOM 665 C CA . PHE A 1 83 ? -2.700 2.403 5.158 1.00 95.25 83 PHE A CA 1
ATOM 666 C C . PHE A 1 83 ? -2.838 3.856 5.617 1.00 95.25 83 PHE A C 1
ATOM 668 O O . PHE A 1 83 ? -3.892 4.477 5.524 1.00 95.25 83 PHE A O 1
ATOM 675 N N . LYS A 1 84 ? -1.724 4.467 6.029 1.00 96.44 84 LYS A N 1
ATOM 676 C CA . LYS A 1 84 ? -1.656 5.928 6.168 1.00 96.44 84 LYS A CA 1
ATOM 677 C C . LYS A 1 84 ? -1.452 6.546 4.785 1.00 96.44 84 LYS A C 1
ATOM 679 O O . LYS A 1 84 ? -0.498 6.180 4.097 1.00 96.44 84 LYS A O 1
ATOM 684 N N . LYS A 1 85 ? -2.254 7.547 4.412 1.00 97.00 85 LYS A N 1
ATOM 685 C CA . LYS A 1 85 ? -2.104 8.282 3.139 1.00 97.00 85 LYS A CA 1
ATOM 686 C C . LYS A 1 85 ? -0.669 8.771 2.899 1.00 97.00 85 LYS A C 1
ATOM 688 O O . LYS A 1 85 ? -0.098 8.524 1.844 1.00 97.00 85 LYS A O 1
ATOM 693 N N . ARG A 1 86 ? -0.041 9.363 3.923 1.00 96.94 86 ARG A N 1
ATOM 694 C CA . ARG A 1 86 ? 1.366 9.817 3.904 1.00 96.94 86 ARG A CA 1
ATOM 695 C C . ARG A 1 86 ? 2.353 8.707 3.511 1.00 96.94 86 ARG A C 1
ATOM 697 O O . ARG A 1 86 ? 3.374 8.972 2.877 1.00 96.94 86 ARG A O 1
ATOM 704 N N . THR A 1 87 ? 2.078 7.476 3.934 1.00 96.00 87 THR A N 1
ATOM 705 C CA . THR A 1 87 ? 2.905 6.308 3.618 1.00 96.00 87 THR A CA 1
ATOM 706 C C . THR A 1 87 ? 2.750 5.930 2.149 1.00 96.00 87 THR A C 1
ATOM 708 O O . THR A 1 87 ? 3.762 5.779 1.471 1.00 96.00 87 THR A O 1
ATOM 711 N N . LEU A 1 88 ? 1.511 5.880 1.643 1.00 96.25 88 LEU A N 1
ATOM 712 C CA . LEU A 1 88 ? 1.228 5.638 0.224 1.00 96.25 88 LEU A CA 1
ATOM 713 C C . LEU A 1 88 ? 1.867 6.696 -0.676 1.00 96.25 88 LEU A C 1
ATOM 715 O O . LEU A 1 88 ? 2.530 6.342 -1.641 1.00 96.25 88 LEU A O 1
ATOM 719 N N . GLU A 1 89 ? 1.758 7.981 -0.329 1.00 96.75 89 GLU A N 1
ATOM 720 C CA . GLU A 1 89 ? 2.440 9.064 -1.052 1.00 96.75 89 GLU A CA 1
ATOM 721 C C . GLU A 1 89 ? 3.952 8.829 -1.138 1.00 96.75 89 GLU A C 1
ATOM 723 O O . GLU A 1 89 ? 4.557 9.028 -2.188 1.00 96.75 89 GLU A O 1
ATOM 728 N N . GLY A 1 90 ? 4.570 8.407 -0.030 1.00 96.06 90 GLY A N 1
ATOM 729 C CA . GLY A 1 90 ? 5.996 8.101 0.017 1.00 96.06 90 GLY A CA 1
ATOM 730 C C . GLY A 1 90 ? 6.386 6.938 -0.895 1.00 96.06 90 GLY A C 1
ATOM 731 O O . GLY A 1 90 ? 7.444 7.012 -1.519 1.00 96.06 90 GLY A O 1
ATOM 732 N N . TRP A 1 91 ? 5.539 5.910 -0.986 1.00 95.62 91 TRP A N 1
ATOM 733 C CA . TRP A 1 91 ? 5.744 4.761 -1.871 1.00 95.62 91 TRP A CA 1
ATOM 734 C C . TRP A 1 91 ? 5.533 5.120 -3.343 1.00 95.62 91 TRP A C 1
ATOM 736 O O . TRP A 1 91 ? 6.408 4.866 -4.158 1.00 95.62 91 TRP A O 1
ATOM 746 N N . GLU A 1 92 ? 4.430 5.787 -3.690 1.00 95.00 92 GLU A N 1
ATOM 747 C CA . GLU A 1 92 ? 4.125 6.166 -5.080 1.00 95.00 92 GLU A CA 1
ATOM 748 C C . GLU A 1 92 ? 5.098 7.209 -5.655 1.00 95.00 92 GLU A C 1
ATOM 750 O O . GLU A 1 92 ? 5.267 7.306 -6.870 1.00 95.00 92 GLU A O 1
ATOM 755 N N . GLN A 1 93 ? 5.733 8.010 -4.793 1.00 94.88 93 GLN A N 1
ATOM 756 C CA . GLN A 1 93 ? 6.788 8.960 -5.167 1.00 94.88 93 GLN A CA 1
ATOM 757 C C . GLN A 1 93 ? 8.195 8.349 -5.093 1.00 94.88 93 GLN A C 1
ATOM 759 O O . GLN A 1 93 ? 9.164 9.076 -5.293 1.00 94.88 93 GLN A O 1
ATOM 764 N N . HIS A 1 94 ? 8.322 7.058 -4.769 1.00 91.62 94 HIS A N 1
ATOM 765 C CA . HIS A 1 94 ? 9.601 6.355 -4.611 1.00 91.62 94 HIS A CA 1
ATOM 766 C C . HIS A 1 94 ? 10.544 6.992 -3.570 1.00 91.62 94 HIS A C 1
ATOM 768 O O . HIS A 1 94 ? 11.755 6.802 -3.606 1.00 91.62 94 HIS A O 1
ATOM 774 N N . ARG A 1 95 ? 10.005 7.747 -2.599 1.00 92.06 95 ARG A N 1
ATOM 775 C CA . ARG A 1 95 ? 10.791 8.279 -1.466 1.00 92.06 95 ARG A CA 1
ATOM 776 C C . ARG A 1 95 ? 11.047 7.230 -0.388 1.00 92.06 95 ARG A C 1
ATOM 778 O O . ARG A 1 95 ? 11.926 7.413 0.449 1.00 92.06 95 ARG A O 1
ATOM 785 N N . ARG A 1 96 ? 10.218 6.189 -0.347 1.00 91.56 96 ARG A N 1
ATOM 786 C CA . ARG A 1 96 ? 10.330 5.023 0.535 1.00 91.56 96 ARG A CA 1
ATOM 787 C C . ARG A 1 96 ? 9.832 3.802 -0.216 1.00 91.56 96 ARG A C 1
ATOM 789 O O . ARG A 1 96 ? 9.018 3.935 -1.122 1.00 91.56 96 ARG A O 1
ATOM 796 N N . GLU A 1 97 ? 10.217 2.627 0.253 1.00 90.38 97 GLU A N 1
ATOM 797 C CA . GLU A 1 97 ? 9.641 1.371 -0.214 1.00 90.38 97 GLU A CA 1
ATOM 798 C C . GLU A 1 97 ? 8.695 0.755 0.824 1.00 90.38 97 GLU A C 1
ATOM 800 O O . GLU A 1 97 ? 8.875 0.956 2.033 1.00 90.38 97 GLU A O 1
ATOM 805 N N . PRO A 1 98 ? 7.681 -0.009 0.383 1.00 92.81 98 PRO A N 1
ATOM 806 C CA . PRO A 1 98 ? 6.916 -0.867 1.277 1.00 92.81 98 PRO A CA 1
ATOM 807 C C . PRO A 1 98 ? 7.819 -1.929 1.918 1.00 92.81 98 PRO A C 1
ATOM 809 O O . PRO A 1 98 ? 8.715 -2.475 1.283 1.00 92.81 98 PRO A O 1
ATOM 812 N N . THR A 1 99 ? 7.592 -2.245 3.192 1.00 90.75 99 THR A N 1
ATOM 813 C CA . THR A 1 99 ? 8.304 -3.330 3.892 1.00 90.75 99 THR A CA 1
ATOM 814 C C . THR A 1 99 ? 7.850 -4.703 3.387 1.00 90.75 99 THR A C 1
ATOM 816 O O . THR A 1 99 ? 6.855 -4.797 2.675 1.00 90.75 99 THR A O 1
ATOM 819 N N . GLY A 1 100 ? 8.531 -5.795 3.758 1.00 89.12 100 GLY A N 1
ATOM 820 C CA . GLY A 1 100 ? 8.195 -7.148 3.279 1.00 89.12 100 GLY A CA 1
ATOM 821 C C . GLY A 1 100 ? 6.723 -7.542 3.479 1.00 89.12 100 GLY A C 1
ATOM 822 O O . GLY A 1 100 ? 6.073 -7.985 2.533 1.00 89.12 100 GLY A O 1
ATOM 823 N N . ALA A 1 101 ? 6.168 -7.293 4.671 1.00 91.69 101 ALA A N 1
ATOM 824 C CA . ALA A 1 101 ? 4.752 -7.539 4.956 1.00 91.69 101 ALA A CA 1
ATOM 825 C C . ALA A 1 101 ? 3.828 -6.647 4.108 1.00 91.69 101 ALA A C 1
ATOM 827 O O . ALA A 1 101 ? 2.857 -7.135 3.538 1.00 91.69 101 ALA A O 1
ATOM 828 N N . ALA A 1 102 ? 4.160 -5.359 3.959 1.00 93.56 102 ALA A N 1
ATOM 829 C CA . ALA A 1 102 ? 3.391 -4.446 3.117 1.00 93.56 102 ALA A CA 1
ATOM 830 C C . ALA A 1 102 ? 3.448 -4.843 1.631 1.00 93.56 102 ALA A C 1
ATOM 832 O O . ALA A 1 102 ? 2.420 -4.816 0.964 1.00 93.56 102 ALA A O 1
ATOM 833 N N . LYS A 1 103 ? 4.611 -5.274 1.118 1.00 93.44 103 LYS A N 1
ATOM 834 C CA . LYS A 1 103 ? 4.778 -5.794 -0.250 1.00 93.44 103 LYS A CA 1
ATOM 835 C C . LYS A 1 103 ? 3.878 -7.008 -0.478 1.00 93.44 103 LYS A C 1
ATOM 837 O O . LYS A 1 103 ? 3.179 -7.060 -1.485 1.00 93.44 103 LYS A O 1
ATOM 842 N N . LEU A 1 104 ? 3.875 -7.965 0.453 1.00 93.38 104 LEU A N 1
ATOM 843 C CA . LEU A 1 104 ? 3.021 -9.148 0.355 1.00 93.38 104 LEU A CA 1
ATOM 844 C C . LEU A 1 104 ? 1.538 -8.766 0.397 1.00 93.38 104 LEU A C 1
ATOM 846 O O . LEU A 1 104 ? 0.769 -9.219 -0.443 1.00 93.38 104 LEU A O 1
ATOM 850 N N . PHE A 1 105 ? 1.151 -7.889 1.320 1.00 95.50 105 PHE A N 1
ATOM 851 C CA . PHE A 1 105 ? -0.232 -7.448 1.449 1.00 95.50 105 PHE A CA 1
ATOM 852 C C . PHE A 1 105 ? -0.730 -6.706 0.199 1.00 95.50 105 PHE A C 1
ATOM 854 O O . PHE A 1 105 ? -1.804 -7.012 -0.307 1.00 95.50 105 PHE A O 1
ATOM 861 N N . LEU A 1 106 ? 0.082 -5.811 -0.371 1.00 95.81 106 LEU A N 1
ATOM 862 C CA . LEU A 1 106 ? -0.217 -5.133 -1.636 1.00 95.81 106 LEU A CA 1
ATOM 863 C C . LEU A 1 106 ? -0.386 -6.122 -2.800 1.00 95.81 106 LEU A C 1
ATOM 865 O O . LEU A 1 106 ? -1.291 -5.947 -3.610 1.00 95.81 106 LEU A O 1
ATOM 869 N N . LYS A 1 107 ? 0.423 -7.189 -2.857 1.00 94.44 107 LYS A N 1
ATOM 870 C CA . LYS A 1 107 ? 0.243 -8.270 -3.842 1.00 94.44 107 LYS A CA 1
ATOM 871 C C . LYS A 1 107 ? -1.072 -9.022 -3.642 1.00 94.44 107 LYS A C 1
ATOM 873 O O . LYS A 1 107 ? -1.747 -9.337 -4.614 1.00 94.44 107 LYS A O 1
ATOM 878 N N . VAL A 1 108 ? -1.464 -9.295 -2.397 1.00 95.31 108 VAL A N 1
ATOM 879 C CA . VAL A 1 108 ? -2.758 -9.934 -2.103 1.00 95.31 108 VAL A CA 1
ATOM 880 C C . VAL A 1 108 ? -3.920 -9.027 -2.526 1.00 95.31 108 VAL A C 1
ATOM 882 O O . VAL A 1 108 ? -4.860 -9.509 -3.154 1.00 95.31 108 VAL A O 1
ATOM 885 N N . ILE A 1 109 ? -3.825 -7.717 -2.265 1.00 96.44 109 ILE A N 1
ATOM 886 C CA . ILE A 1 109 ? -4.797 -6.718 -2.739 1.00 96.44 109 ILE A CA 1
ATOM 887 C C . ILE A 1 109 ? -4.874 -6.710 -4.269 1.00 96.44 109 ILE A C 1
ATOM 889 O O . ILE A 1 109 ? -5.968 -6.649 -4.819 1.00 96.44 109 ILE A O 1
ATOM 893 N N . GLU A 1 110 ? -3.738 -6.787 -4.965 1.00 95.44 110 GLU A N 1
ATOM 894 C CA . GLU A 1 110 ? -3.712 -6.847 -6.430 1.00 95.44 110 GLU A CA 1
ATOM 895 C C . GLU A 1 110 ? -4.427 -8.094 -6.974 1.00 95.44 110 GLU A C 1
ATOM 897 O O . GLU A 1 110 ? -5.153 -8.003 -7.966 1.00 95.44 110 GLU A O 1
ATOM 902 N N . ILE A 1 111 ? -4.236 -9.248 -6.326 1.00 95.56 111 ILE A N 1
ATOM 903 C CA . ILE A 1 111 ? -4.825 -10.527 -6.742 1.00 95.56 111 ILE A CA 1
ATOM 904 C C . ILE A 1 111 ? -6.336 -10.552 -6.487 1.00 95.56 111 ILE A C 1
ATOM 906 O O . ILE A 1 111 ? -7.101 -10.930 -7.374 1.00 95.56 111 ILE A O 1
ATOM 910 N N . ASN A 1 112 ? -6.778 -10.186 -5.279 1.00 96.38 112 ASN A N 1
ATOM 911 C CA . ASN A 1 112 ? -8.189 -10.242 -4.903 1.00 96.38 112 ASN A CA 1
ATOM 912 C C . ASN A 1 112 ? -8.578 -9.087 -3.960 1.00 96.38 112 ASN A C 1
ATOM 914 O O . ASN A 1 112 ? -8.697 -9.282 -2.747 1.00 96.38 112 ASN A O 1
ATOM 918 N N . PRO A 1 113 ? -8.834 -7.886 -4.506 1.00 95.69 113 PRO A N 1
ATOM 919 C CA . PRO A 1 113 ? -9.146 -6.712 -3.696 1.00 95.69 113 PRO A CA 1
ATOM 920 C C . PRO A 1 113 ? -10.468 -6.872 -2.936 1.00 95.69 113 PRO A C 1
ATOM 922 O O . PRO A 1 113 ? -10.579 -6.403 -1.809 1.00 95.69 113 PRO A O 1
ATOM 925 N N . ARG A 1 114 ? -11.454 -7.576 -3.516 1.00 95.44 114 ARG A N 1
ATOM 926 C CA . ARG A 1 114 ? -12.780 -7.770 -2.906 1.00 95.44 114 ARG A CA 1
ATOM 927 C C . ARG A 1 114 ? -12.708 -8.602 -1.633 1.00 95.44 114 ARG A C 1
ATOM 929 O O . ARG A 1 114 ? -13.284 -8.200 -0.631 1.00 95.44 114 ARG A O 1
ATOM 936 N N . ALA A 1 115 ? -11.985 -9.723 -1.664 1.00 95.62 115 ALA A N 1
ATOM 937 C CA . ALA A 1 115 ? -11.836 -10.577 -0.487 1.00 95.62 115 ALA A CA 1
ATOM 938 C C . ALA A 1 115 ? -11.121 -9.847 0.657 1.00 95.62 115 ALA A C 1
ATOM 940 O O . ALA A 1 115 ? -11.522 -9.973 1.809 1.00 95.62 115 ALA A O 1
ATOM 941 N N . VAL A 1 116 ? -10.095 -9.046 0.340 1.00 95.88 116 VAL A N 1
ATOM 942 C CA . VAL A 1 116 ? -9.404 -8.235 1.350 1.00 95.88 116 VAL A CA 1
ATOM 943 C C . VAL A 1 116 ? -10.338 -7.181 1.938 1.00 95.88 116 VAL A C 1
ATOM 945 O O . VAL A 1 116 ? -10.409 -7.058 3.157 1.00 95.88 116 VAL A O 1
ATOM 948 N N . SER A 1 117 ? -11.067 -6.437 1.100 1.00 93.62 117 SER A N 1
ATOM 949 C CA . SER A 1 117 ? -12.014 -5.423 1.578 1.00 93.62 117 SER A CA 1
ATOM 950 C C . SER A 1 117 ? -13.105 -6.029 2.460 1.00 93.62 117 SER A C 1
ATOM 952 O O . SER A 1 117 ? -13.345 -5.507 3.542 1.00 93.62 117 SER A O 1
ATOM 954 N N . GLN A 1 118 ? -13.691 -7.161 2.060 1.00 93.62 118 GLN A N 1
ATOM 955 C CA . GLN A 1 118 ? -14.699 -7.855 2.862 1.00 93.62 118 GLN A CA 1
ATOM 956 C C . GLN A 1 118 ? -14.140 -8.302 4.221 1.00 93.62 118 GLN A C 1
ATOM 958 O O . GLN A 1 118 ? -14.749 -8.039 5.253 1.00 93.62 118 GLN A O 1
ATOM 963 N N . ALA A 1 119 ? -12.955 -8.919 4.242 1.00 93.62 119 ALA A N 1
ATOM 964 C CA . ALA A 1 119 ? -12.326 -9.349 5.489 1.00 93.62 119 ALA A CA 1
ATOM 965 C C . ALA A 1 119 ? -12.041 -8.167 6.437 1.00 93.62 119 ALA A C 1
ATOM 967 O O . ALA A 1 119 ? -12.185 -8.289 7.653 1.00 93.62 119 ALA A O 1
ATOM 968 N N . LEU A 1 120 ? -11.650 -7.011 5.890 1.00 91.88 120 LEU A N 1
ATOM 969 C CA . LEU A 1 120 ? -11.431 -5.793 6.674 1.00 91.88 120 LEU A CA 1
ATOM 970 C C . LEU A 1 120 ? -12.743 -5.182 7.186 1.00 91.88 120 LEU A C 1
ATOM 972 O O . LEU A 1 120 ? -12.780 -4.699 8.315 1.00 91.88 120 LEU A O 1
ATOM 976 N N . GLU A 1 121 ? -13.817 -5.216 6.397 1.00 89.50 121 GLU A N 1
ATOM 977 C CA . GLU A 1 121 ? -15.150 -4.774 6.827 1.00 89.50 121 GLU A CA 1
ATOM 978 C C . GLU A 1 121 ? -15.698 -5.644 7.967 1.00 89.50 121 GLU A C 1
ATOM 980 O O . GLU A 1 121 ? -16.154 -5.107 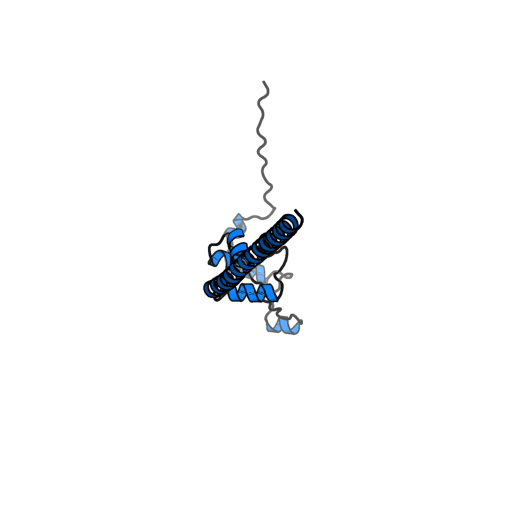8.977 1.00 89.50 121 GLU A O 1
ATOM 985 N N . GLU A 1 122 ? -15.581 -6.971 7.862 1.00 90.50 122 GLU A N 1
ATOM 986 C CA . GLU A 1 122 ? -15.971 -7.915 8.921 1.00 90.50 122 GLU A CA 1
ATOM 987 C C . GLU A 1 122 ? -15.174 -7.678 10.219 1.00 90.50 122 GLU A C 1
ATOM 989 O O . GLU A 1 122 ? -15.733 -7.691 11.325 1.00 90.50 122 GLU A O 1
ATOM 994 N N . LEU A 1 123 ? -13.875 -7.385 10.092 1.00 86.69 123 LEU A N 1
ATOM 995 C CA . LEU A 1 123 ? -13.009 -7.054 11.222 1.00 86.69 123 LEU A CA 1
ATOM 996 C C . LEU A 1 123 ? -13.410 -5.727 11.891 1.00 86.69 123 LEU A C 1
ATOM 998 O O . LEU A 1 123 ? -13.479 -5.651 13.119 1.00 86.69 123 LEU A O 1
ATOM 1002 N N . HIS A 1 124 ? -13.684 -4.678 11.110 1.00 82.94 124 HIS A N 1
ATOM 1003 C CA . HIS A 1 124 ? -14.087 -3.374 11.646 1.00 82.94 124 HIS A CA 1
ATOM 1004 C C . HIS A 1 124 ? -15.481 -3.408 12.283 1.00 82.94 124 HIS A C 1
ATOM 1006 O O . HIS A 1 124 ? -15.642 -2.902 13.391 1.00 82.94 124 HIS A O 1
ATOM 1012 N N . GLY A 1 125 ? -16.462 -4.064 11.655 1.00 81.69 125 GLY A N 1
ATOM 1013 C CA . GLY A 1 125 ? -17.817 -4.172 12.206 1.00 81.69 125 GLY A CA 1
ATOM 1014 C C . GLY A 1 125 ? -17.854 -4.885 13.563 1.00 81.69 125 GLY A C 1
ATOM 1015 O O . GLY A 1 125 ? -18.589 -4.482 14.471 1.00 81.69 125 GLY A O 1
ATOM 1016 N N . SER A 1 126 ? -16.999 -5.895 13.742 1.00 80.50 126 SER A N 1
ATOM 1017 C CA . SER A 1 126 ? -16.829 -6.586 15.024 1.00 80.50 126 SER A CA 1
ATOM 1018 C C . SER A 1 126 ? -16.247 -5.656 16.096 1.00 80.50 126 SER A C 1
ATOM 1020 O O . SER A 1 126 ? -16.768 -5.587 17.210 1.00 80.50 126 SER A O 1
ATOM 1022 N N . ASN A 1 127 ? -15.215 -4.878 15.753 1.00 80.31 127 ASN A N 1
ATOM 1023 C CA . ASN A 1 127 ? -14.582 -3.927 16.673 1.00 80.31 127 ASN A CA 1
ATOM 1024 C C . ASN A 1 127 ? -15.517 -2.773 17.070 1.00 80.31 127 ASN A C 1
ATOM 1026 O O . ASN A 1 127 ? -15.576 -2.400 18.243 1.00 80.31 127 ASN A O 1
ATOM 1030 N N . ASP A 1 128 ? -16.289 -2.231 16.131 1.00 85.38 128 ASP A N 1
ATOM 1031 C CA . ASP A 1 128 ? -17.246 -1.154 16.407 1.00 85.38 128 ASP A CA 1
ATOM 1032 C C . ASP A 1 128 ? -18.376 -1.633 17.328 1.00 85.38 128 ASP A C 1
ATOM 1034 O O . ASP A 1 128 ? -18.774 -0.942 18.269 1.00 85.38 128 ASP A O 1
ATOM 1038 N N . THR A 1 129 ? -18.855 -2.861 17.124 1.00 85.88 129 THR A N 1
ATOM 1039 C CA . THR A 1 129 ? -19.866 -3.470 17.998 1.00 85.88 129 THR A CA 1
ATOM 1040 C C . THR A 1 129 ? -19.325 -3.658 19.415 1.00 85.88 129 THR A C 1
ATOM 1042 O O . THR A 1 129 ? -19.966 -3.237 20.379 1.00 85.88 129 THR A O 1
ATOM 1045 N N . LEU A 1 130 ? -18.120 -4.222 19.547 1.00 83.94 130 LEU A N 1
ATOM 1046 C CA . LEU A 1 130 ? -17.468 -4.437 20.841 1.00 83.94 130 LEU A CA 1
ATOM 1047 C C . LEU A 1 130 ? -17.199 -3.118 21.574 1.00 83.94 130 LEU A C 1
ATOM 1049 O O . LEU A 1 130 ? -17.490 -2.998 22.762 1.00 83.94 130 LEU A O 1
ATOM 1053 N N . THR A 1 131 ? -16.700 -2.095 20.879 1.00 87.56 131 THR A N 1
ATOM 1054 C CA . THR A 1 131 ? -16.443 -0.783 21.495 1.00 87.56 131 THR A CA 1
ATOM 1055 C C . THR A 1 131 ? -17.727 -0.104 21.969 1.00 87.56 131 THR A C 1
ATOM 1057 O O . THR A 1 131 ? -17.737 0.501 23.042 1.00 87.56 131 THR A O 1
ATOM 1060 N N . ASN A 1 132 ? -18.827 -0.231 21.224 1.00 90.00 132 ASN A N 1
ATOM 1061 C CA . ASN A 1 132 ? -20.130 0.279 21.651 1.00 90.00 132 ASN A CA 1
ATOM 1062 C C . ASN A 1 132 ? -20.689 -0.493 22.855 1.00 90.00 132 ASN A C 1
ATOM 1064 O O . ASN A 1 132 ? -21.236 0.124 23.770 1.00 90.00 132 ASN A O 1
ATOM 1068 N N . GLN A 1 133 ? -20.513 -1.817 22.893 1.00 90.38 133 GLN A N 1
ATOM 1069 C CA . GLN A 1 133 ? -20.886 -2.640 24.047 1.00 90.38 133 GLN A CA 1
ATOM 1070 C C . GLN A 1 133 ? -20.099 -2.248 25.300 1.00 90.38 133 GLN A C 1
ATOM 1072 O O . GLN A 1 133 ? -20.707 -2.047 26.348 1.00 90.38 133 GLN A O 1
ATOM 1077 N N . ILE A 1 134 ? -18.780 -2.060 25.190 1.00 93.19 134 ILE A N 1
ATOM 1078 C CA . ILE A 1 134 ? -17.926 -1.617 26.304 1.00 93.19 134 ILE A CA 1
ATOM 1079 C C . ILE A 1 134 ? -18.401 -0.260 26.834 1.00 93.19 134 ILE A C 1
ATOM 1081 O O . ILE A 1 134 ? -18.692 -0.135 28.019 1.00 93.19 134 ILE A O 1
ATOM 1085 N N . LYS A 1 135 ? -18.612 0.728 25.953 1.00 94.12 135 LYS A N 1
ATOM 1086 C CA . LYS A 1 135 ? -19.151 2.042 26.354 1.00 94.12 135 LYS A CA 1
ATOM 1087 C C . LYS A 1 135 ? -20.504 1.929 27.058 1.00 94.12 135 LYS A C 1
ATOM 1089 O O . LYS A 1 135 ? -20.780 2.680 27.995 1.00 94.12 135 LYS A O 1
ATOM 1094 N N . LYS A 1 136 ? -21.368 1.012 26.605 1.00 94.56 136 LYS A N 1
ATOM 1095 C CA . LYS A 1 136 ? -22.663 0.776 27.247 1.00 94.56 136 LYS A CA 1
ATOM 1096 C C . LYS A 1 136 ? -22.483 0.178 28.640 1.00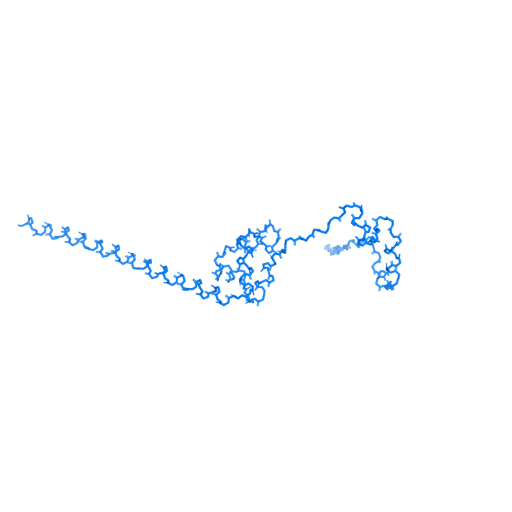 94.56 136 LYS A C 1
ATOM 1098 O O . LYS A 1 136 ? -23.146 0.643 29.562 1.00 94.56 136 LYS A O 1
ATOM 1103 N N . ILE A 1 137 ? -21.585 -0.790 28.805 1.00 96.12 137 ILE A N 1
ATOM 1104 C CA . ILE A 1 137 ? -21.263 -1.383 30.108 1.00 96.12 137 ILE A CA 1
ATOM 1105 C C . ILE A 1 137 ? -20.746 -0.309 31.068 1.00 96.12 137 ILE A C 1
ATOM 1107 O O . ILE A 1 137 ? -21.296 -0.184 32.159 1.00 96.12 137 ILE A O 1
ATOM 1111 N N . ASP A 1 138 ? -19.802 0.529 30.638 1.00 96.88 138 ASP A N 1
ATOM 1112 C CA . ASP A 1 138 ? -19.259 1.617 31.463 1.00 96.88 138 ASP A CA 1
ATOM 1113 C C . ASP A 1 138 ? -20.362 2.591 31.912 1.00 96.88 138 ASP A C 1
ATOM 1115 O O . ASP A 1 138 ? -20.415 3.014 33.069 1.00 96.88 138 ASP A O 1
ATOM 1119 N N . SER A 1 139 ? -21.300 2.922 31.012 1.00 94.31 139 SER A N 1
ATOM 1120 C CA . SER A 1 139 ? -22.443 3.778 31.358 1.00 94.31 139 SER A CA 1
ATOM 1121 C C . SER A 1 139 ? -23.375 3.130 32.389 1.00 94.31 139 SER A C 1
ATOM 1123 O O . SER A 1 139 ? -23.815 3.802 33.319 1.00 94.31 139 SER A O 1
ATOM 1125 N N . LEU A 1 140 ? -23.626 1.821 32.267 1.00 95.81 140 LEU A N 1
ATOM 1126 C CA . LEU A 1 140 ? -24.477 1.072 33.192 1.00 95.81 140 LEU A CA 1
ATOM 1127 C C . LEU A 1 140 ? -23.824 0.933 34.571 1.00 95.81 140 LEU A C 1
ATOM 1129 O O . LEU A 1 140 ? -24.506 1.067 35.584 1.00 95.81 140 LEU A O 1
ATOM 1133 N N . GLN A 1 141 ? -22.509 0.707 34.622 1.00 93.94 141 GLN A N 1
ATOM 1134 C CA . GLN A 1 141 ? -21.752 0.663 35.876 1.00 93.94 141 GLN A CA 1
ATOM 1135 C C . GLN A 1 141 ? -21.827 2.002 36.612 1.00 93.94 141 GLN A C 1
ATOM 1137 O O . GLN A 1 141 ? -22.136 2.034 37.802 1.00 93.94 141 GLN A O 1
ATOM 1142 N N . LYS A 1 142 ? -21.660 3.114 35.888 1.00 95.50 142 LYS A N 1
ATOM 1143 C CA . LYS A 1 142 ? -21.768 4.458 36.463 1.00 95.50 142 LYS A CA 1
ATOM 1144 C C . LYS A 1 142 ? -23.167 4.762 37.009 1.00 95.50 142 LYS A C 1
ATOM 1146 O O . LYS A 1 142 ? -23.292 5.383 38.061 1.00 95.50 142 LYS A O 1
ATOM 1151 N N . GLU A 1 143 ? -24.224 4.340 36.314 1.00 94.62 143 GLU A N 1
ATOM 1152 C CA . GLU A 1 143 ? -25.606 4.477 36.799 1.00 94.62 143 GLU A CA 1
ATOM 1153 C C . GLU A 1 143 ? -25.860 3.636 38.061 1.00 94.62 143 GLU A C 1
ATOM 1155 O O . GLU A 1 143 ? -26.491 4.117 39.005 1.00 94.62 143 GLU A O 1
ATOM 1160 N N . LEU A 1 144 ? -25.342 2.403 38.104 1.00 93.81 144 LEU A N 1
ATOM 1161 C CA . LEU A 1 144 ? -25.428 1.514 39.268 1.00 93.81 144 LEU A CA 1
ATOM 1162 C C . LEU A 1 144 ? -24.755 2.117 40.506 1.00 93.81 144 LEU A C 1
ATOM 1164 O O . LEU A 1 144 ? -25.368 2.138 41.573 1.00 93.81 144 LEU A O 1
ATOM 1168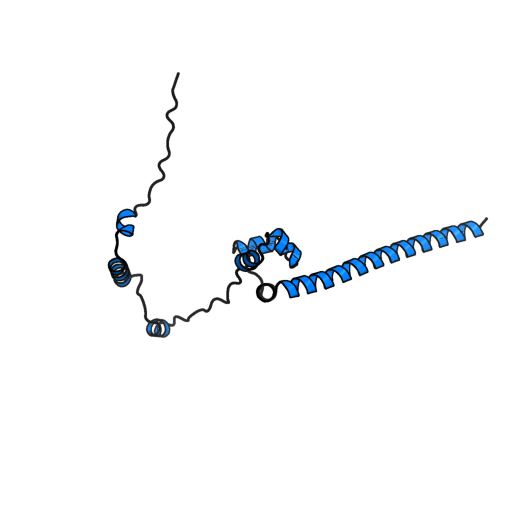 N N . GLU A 1 145 ? -23.541 2.652 40.362 1.00 93.62 145 GLU A N 1
ATOM 1169 C CA . GLU A 1 145 ? -22.818 3.326 41.450 1.00 93.62 145 GLU A CA 1
ATOM 1170 C C . GLU A 1 145 ? -23.601 4.529 41.989 1.00 93.62 145 GLU A C 1
ATOM 1172 O O . GLU A 1 145 ? -23.782 4.673 43.200 1.00 93.62 145 GLU A O 1
ATOM 1177 N N . LEU A 1 146 ? -24.148 5.360 41.094 1.00 91.88 146 LEU A N 1
ATOM 1178 C CA . LEU A 1 146 ? -24.930 6.537 41.478 1.00 91.88 146 LEU A CA 1
ATOM 1179 C C . LEU A 1 146 ? -26.203 6.164 42.252 1.00 91.88 146 LEU A C 1
ATOM 1181 O O . LEU A 1 146 ? -26.585 6.846 43.208 1.00 91.88 146 LEU A O 1
ATOM 1185 N N . ASN A 1 147 ? -26.869 5.084 41.839 1.00 92.50 147 ASN A N 1
ATOM 1186 C CA . ASN A 1 147 ? -28.070 4.580 42.498 1.00 92.50 147 ASN A CA 1
ATOM 1187 C C . ASN A 1 147 ? -27.753 3.971 43.871 1.00 92.50 147 ASN A C 1
ATOM 1189 O O . ASN A 1 147 ? -28.504 4.204 44.821 1.00 92.50 147 ASN A O 1
ATOM 1193 N N . ALA A 1 148 ? -26.627 3.263 44.002 1.00 90.19 148 ALA A N 1
ATOM 1194 C CA . ALA A 1 148 ? -26.159 2.744 45.284 1.00 90.19 148 ALA A CA 1
ATOM 1195 C C . ALA A 1 148 ? -25.917 3.887 46.286 1.00 90.19 148 ALA A C 1
ATOM 1197 O O . ALA A 1 148 ? -26.500 3.871 47.373 1.00 90.19 148 ALA A O 1
ATOM 1198 N N . SER A 1 149 ? -25.190 4.939 45.885 1.00 84.62 149 SER A N 1
ATOM 1199 C CA . SER A 1 149 ? -24.922 6.110 46.739 1.00 84.62 149 SER A CA 1
ATOM 1200 C C . SER A 1 149 ? -26.188 6.878 47.152 1.00 84.62 149 SER A C 1
ATOM 1202 O O . SER A 1 149 ? -26.286 7.361 48.283 1.00 84.62 149 SER A O 1
ATOM 1204 N N . ARG A 1 150 ? -27.190 6.979 46.265 1.00 84.06 150 ARG A N 1
ATOM 1205 C CA . ARG A 1 150 ? -28.497 7.585 46.593 1.00 84.06 150 ARG A CA 1
ATOM 1206 C C . ARG A 1 150 ? -29.281 6.751 47.604 1.00 84.06 150 ARG A C 1
ATOM 1208 O O . ARG A 1 150 ? -29.872 7.312 48.523 1.00 84.06 150 ARG A O 1
ATOM 1215 N N . SER A 1 151 ? -29.264 5.427 47.455 1.00 77.69 151 SER A N 1
ATOM 1216 C CA . SER A 1 151 ? -29.985 4.517 48.351 1.00 77.69 151 SER A CA 1
ATOM 1217 C C . SER A 1 151 ? -29.406 4.479 49.770 1.00 77.69 151 SER A C 1
ATOM 1219 O O . SER A 1 151 ? -30.158 4.307 50.726 1.00 77.69 151 SER A O 1
ATOM 1221 N N . GLU A 1 152 ? -28.093 4.675 49.927 1.00 77.56 152 GLU A N 1
ATOM 1222 C CA . GLU A 1 152 ? -27.439 4.762 51.239 1.00 77.56 152 GLU A CA 1
ATOM 1223 C C . GLU A 1 152 ? -27.721 6.088 51.952 1.00 77.56 152 GLU A C 1
ATOM 1225 O O . GLU A 1 152 ? -27.849 6.100 53.175 1.00 77.56 152 GLU A O 1
ATOM 1230 N N . SER A 1 153 ? -27.865 7.192 51.207 1.00 71.81 153 SER A N 1
ATOM 1231 C CA . SER A 1 153 ? -28.247 8.487 51.793 1.00 71.81 153 SER A CA 1
ATOM 1232 C C . SER A 1 153 ? -29.680 8.469 52.331 1.00 71.81 153 SER A C 1
ATOM 1234 O O . SER A 1 153 ? -29.916 8.961 53.424 1.00 71.81 153 SER A O 1
ATOM 1236 N N . GLN A 1 154 ? -30.621 7.824 51.630 1.00 71.12 154 GLN A N 1
ATOM 1237 C CA . GLN A 1 154 ? -32.029 7.745 52.055 1.00 71.12 154 GLN A CA 1
ATOM 1238 C C . GLN A 1 154 ? -32.297 6.821 53.256 1.00 71.12 154 GLN A C 1
ATOM 1240 O O . GLN A 1 154 ? -33.411 6.805 53.765 1.00 71.12 154 GLN A O 1
ATOM 1245 N N . ARG A 1 155 ? -31.316 6.026 53.702 1.00 69.88 155 ARG A N 1
ATOM 1246 C CA . ARG A 1 155 ? -31.442 5.160 54.893 1.00 69.88 155 ARG A CA 1
ATOM 1247 C C . ARG A 1 155 ? -30.889 5.796 56.173 1.00 69.88 155 ARG A C 1
ATOM 1249 O O . ARG A 1 155 ? -30.942 5.150 57.215 1.00 69.88 155 ARG A O 1
ATOM 1256 N N . LYS A 1 156 ? -30.286 6.989 56.089 1.00 60.06 156 LYS A N 1
ATOM 1257 C CA . LYS A 1 156 ? -29.652 7.686 57.224 1.00 60.06 156 LYS A CA 1
ATOM 1258 C C . LYS A 1 156 ? -30.478 8.851 57.786 1.00 60.06 156 LYS A C 1
ATOM 1260 O O . LYS A 1 156 ? -30.040 9.434 58.776 1.00 60.06 156 LYS A O 1
ATOM 1265 N N . ASP A 1 157 ? -31.634 9.129 57.190 1.00 52.34 157 ASP A N 1
ATOM 1266 C CA . ASP A 1 157 ? -32.671 10.038 57.698 1.00 52.34 157 ASP A CA 1
ATOM 1267 C C . ASP A 1 157 ? -33.786 9.232 58.386 1.00 52.34 157 ASP A C 1
ATOM 1269 O O . ASP A 1 157 ? -34.327 9.719 59.405 1.00 52.34 157 ASP A O 1
#

Secondary structure (DSSP, 8-state):
-PPPP---------S--HHHHHH--HHHHHHHHHT-TTS----HHHHHHTT-----------HHHHHHHTT--HHHHHHHHT--HHHHHHHHTTSS---HHHHHHHHHHHH-HHHHHHHHHHHHHHHHHHHHHHHHHHHHHHHHHHHHHHHHHTT--

Organism: NCBI:txid455